Protein AF-A0AB73KHH5-F1 (afdb_monomer)

Structure (mmCIF, N/CA/C/O backbone):
data_AF-A0AB73KHH5-F1
#
_entry.id   AF-A0AB73KHH5-F1
#
loop_
_atom_site.group_PDB
_atom_site.id
_atom_site.type_symbol
_atom_site.label_atom_id
_atom_site.label_alt_id
_atom_site.label_comp_id
_atom_site.label_asym_id
_atom_site.label_entity_id
_atom_site.label_seq_id
_atom_site.pdbx_PDB_ins_code
_atom_site.Cartn_x
_atom_site.Cartn_y
_atom_site.Cartn_z
_atom_site.occupancy
_atom_site.B_iso_or_equiv
_atom_site.auth_seq_id
_atom_site.auth_comp_id
_atom_site.auth_asym_id
_atom_site.auth_atom_id
_atom_site.pdbx_PDB_model_num
ATOM 1 N N . MET A 1 1 ? -5.657 -32.953 5.457 1.00 44.38 1 MET A N 1
ATOM 2 C CA . MET A 1 1 ? -4.804 -33.529 4.398 1.00 44.38 1 MET A CA 1
ATOM 3 C C . MET A 1 1 ? -3.487 -32.770 4.434 1.00 44.38 1 MET A C 1
ATOM 5 O O . MET A 1 1 ? -3.525 -31.560 4.265 1.00 44.38 1 MET A O 1
ATOM 9 N N . ALA A 1 2 ? -2.378 -33.424 4.788 1.00 58.84 2 ALA A N 1
ATOM 10 C CA . ALA A 1 2 ? -1.053 -32.800 4.853 1.00 58.84 2 ALA A CA 1
ATOM 11 C C . ALA A 1 2 ? -0.354 -32.926 3.488 1.00 58.84 2 ALA A C 1
ATOM 13 O O . ALA A 1 2 ? -0.546 -33.930 2.804 1.00 58.84 2 ALA A O 1
ATOM 14 N N . ILE A 1 3 ? 0.402 -31.904 3.085 1.00 62.25 3 ILE A N 1
ATOM 15 C CA . ILE A 1 3 ? 1.215 -31.908 1.862 1.00 62.25 3 ILE A CA 1
ATOM 16 C C . ILE A 1 3 ? 2.653 -32.204 2.292 1.00 62.25 3 ILE A C 1
ATOM 18 O O . ILE A 1 3 ? 3.228 -31.410 3.034 1.00 62.25 3 ILE A O 1
ATOM 22 N N . ASP A 1 4 ? 3.217 -33.325 1.841 1.00 67.44 4 ASP A N 1
ATOM 23 C CA . ASP A 1 4 ? 4.636 -33.634 2.041 1.00 67.44 4 ASP A CA 1
ATOM 24 C C . ASP A 1 4 ? 5.476 -32.836 1.046 1.00 67.44 4 ASP A C 1
ATOM 26 O O . ASP A 1 4 ? 5.328 -32.967 -0.173 1.00 67.44 4 ASP A O 1
ATOM 30 N N . LEU A 1 5 ? 6.353 -31.982 1.570 1.00 70.81 5 LEU A N 1
ATOM 31 C CA . LEU A 1 5 ? 7.298 -31.221 0.763 1.00 70.81 5 LEU A CA 1
ATOM 32 C C . LEU A 1 5 ? 8.626 -31.988 0.675 1.00 70.81 5 LEU A C 1
ATOM 34 O O . LEU A 1 5 ? 9.099 -32.497 1.690 1.00 70.81 5 LEU A O 1
ATOM 38 N N . PRO A 1 6 ? 9.268 -32.052 -0.507 1.00 82.25 6 PRO A N 1
ATOM 39 C CA . PRO A 1 6 ? 10.477 -32.854 -0.725 1.00 82.25 6 PRO A CA 1
ATOM 40 C C . PRO A 1 6 ? 11.751 -32.272 -0.079 1.00 82.25 6 PRO A C 1
ATOM 42 O O . PRO A 1 6 ? 12.853 -32.739 -0.358 1.00 82.25 6 PRO A O 1
ATOM 45 N N . TYR A 1 7 ? 11.629 -31.241 0.757 1.00 76.06 7 TYR A N 1
ATOM 46 C CA . TYR A 1 7 ? 12.736 -30.581 1.447 1.00 76.06 7 TYR A CA 1
ATOM 47 C C . TYR A 1 7 ? 12.254 -29.924 2.753 1.00 76.06 7 TYR A C 1
ATOM 49 O O . TYR A 1 7 ? 11.076 -29.567 2.862 1.00 76.06 7 TYR A O 1
ATOM 57 N N . PRO A 1 8 ? 13.144 -29.735 3.748 1.00 70.06 8 PRO A N 1
ATOM 58 C CA . PRO A 1 8 ? 12.784 -29.092 5.007 1.00 70.06 8 PRO A CA 1
ATOM 59 C C . PRO A 1 8 ? 12.404 -27.623 4.781 1.00 70.06 8 PRO A C 1
ATOM 61 O O . PRO A 1 8 ? 13.185 -26.842 4.238 1.00 70.06 8 PRO A O 1
ATOM 64 N N . VAL A 1 9 ? 11.203 -27.242 5.220 1.00 69.38 9 VAL A N 1
ATOM 65 C CA . VAL A 1 9 ? 10.739 -25.849 5.230 1.00 69.38 9 VAL A CA 1
ATOM 66 C C . VAL A 1 9 ? 10.854 -25.298 6.644 1.00 69.38 9 VAL A C 1
ATOM 68 O O . VAL A 1 9 ? 10.149 -25.740 7.548 1.00 69.38 9 VAL A O 1
ATOM 71 N N . ASN A 1 10 ? 11.711 -24.295 6.828 1.00 67.75 10 ASN A N 1
ATOM 72 C CA . ASN A 1 10 ? 11.717 -23.489 8.044 1.00 67.75 10 ASN A CA 1
ATOM 73 C C . ASN A 1 10 ? 10.624 -22.422 7.925 1.00 67.75 10 ASN A C 1
ATOM 75 O O . ASN A 1 10 ? 10.808 -21.407 7.252 1.00 67.75 10 ASN A O 1
ATOM 79 N N . VAL A 1 11 ? 9.472 -22.662 8.551 1.00 60.94 11 VAL A N 1
ATOM 80 C CA . VAL A 1 11 ? 8.410 -21.657 8.667 1.00 60.94 11 VAL A CA 1
ATOM 81 C C . VAL A 1 11 ? 8.793 -20.694 9.785 1.00 60.94 11 VAL A C 1
ATOM 83 O O . VAL A 1 11 ? 8.738 -21.042 10.962 1.00 60.94 11 VAL A O 1
ATOM 86 N N . VAL A 1 12 ? 9.207 -19.484 9.415 1.00 57.88 12 VAL A N 1
ATOM 87 C CA . VAL A 1 12 ? 9.416 -18.396 10.374 1.00 57.88 12 VAL A CA 1
ATOM 88 C C . VAL A 1 12 ? 8.085 -17.679 10.556 1.00 57.88 12 VAL A C 1
ATOM 90 O O . VAL A 1 12 ? 7.671 -16.892 9.706 1.00 57.88 12 VAL A O 1
ATOM 93 N N . THR A 1 13 ? 7.395 -17.974 11.654 1.00 55.22 13 THR A N 1
ATOM 94 C CA . THR A 1 13 ? 6.195 -17.235 12.052 1.00 55.22 13 THR A CA 1
ATOM 95 C C . THR A 1 13 ? 6.630 -15.945 12.736 1.00 55.22 13 THR A C 1
ATOM 97 O O . THR A 1 13 ? 7.211 -15.979 13.818 1.00 55.22 13 THR A O 1
ATOM 100 N N . VAL A 1 14 ? 6.372 -14.806 12.098 1.00 60.62 14 VAL A N 1
ATOM 101 C CA . VAL A 1 14 ? 6.530 -13.491 12.726 1.00 60.62 14 VAL A CA 1
ATOM 102 C C . VAL A 1 14 ? 5.185 -13.114 13.336 1.00 60.62 14 VAL A C 1
ATOM 104 O O . VAL A 1 14 ? 4.217 -12.913 12.602 1.00 60.62 14 VAL A O 1
ATOM 107 N N . ASP A 1 15 ? 5.117 -13.037 14.665 1.00 51.72 15 ASP A N 1
ATOM 108 C CA . ASP A 1 15 ? 3.943 -12.511 15.364 1.00 51.72 15 ASP A CA 1
ATOM 109 C C . ASP A 1 15 ? 3.891 -10.992 15.164 1.00 51.72 15 ASP A C 1
ATOM 111 O O . ASP A 1 15 ? 4.651 -10.233 15.767 1.00 51.72 15 ASP A O 1
ATOM 115 N N . ILE A 1 16 ? 3.018 -10.547 14.261 1.00 57.66 16 ILE A N 1
ATOM 116 C CA . ILE A 1 16 ? 2.713 -9.129 14.072 1.00 57.66 16 ILE A CA 1
ATOM 117 C C . ILE A 1 16 ? 1.525 -8.820 14.991 1.00 57.66 16 ILE A C 1
ATOM 119 O O . ILE A 1 16 ? 0.439 -9.360 14.749 1.00 57.66 16 ILE A O 1
ATOM 123 N N . PRO A 1 17 ? 1.688 -7.995 16.044 1.00 56.03 17 PRO A N 1
ATOM 124 C CA . PRO A 1 17 ? 0.585 -7.664 16.937 1.00 56.03 17 PRO A CA 1
ATOM 125 C C . PRO A 1 17 ? -0.569 -7.059 16.133 1.00 56.03 17 PRO A C 1
ATOM 127 O O . PRO A 1 17 ? -0.383 -6.104 15.378 1.00 56.03 17 PRO A O 1
ATOM 130 N N . ARG A 1 18 ? -1.769 -7.634 16.276 1.00 59.00 18 ARG A N 1
ATOM 131 C CA . ARG A 1 18 ? -2.980 -7.075 15.669 1.00 59.00 18 ARG A CA 1
ATOM 132 C C . ARG A 1 18 ? -3.365 -5.816 16.430 1.00 59.00 18 ARG A C 1
ATOM 134 O O . ARG A 1 18 ? -3.522 -5.855 17.646 1.00 59.00 18 ARG A O 1
ATOM 141 N N . ARG A 1 19 ? -3.512 -4.706 15.713 1.00 66.25 19 ARG A N 1
ATOM 142 C CA . ARG A 1 19 ? -3.984 -3.448 16.286 1.00 66.25 19 ARG A CA 1
ATOM 143 C C . ARG A 1 19 ? -5.503 -3.518 16.471 1.00 66.25 19 ARG A C 1
ATOM 145 O O . ARG A 1 19 ? -6.208 -3.829 15.515 1.00 66.25 19 ARG A O 1
ATOM 152 N N . GLU A 1 20 ? -5.982 -3.281 17.693 1.00 70.88 20 GLU A N 1
ATOM 153 C CA . GLU A 1 20 ? -7.410 -3.371 18.063 1.00 70.88 20 GLU A CA 1
ATOM 154 C C . GLU A 1 20 ? -8.150 -2.023 17.995 1.00 70.88 20 GLU A C 1
ATOM 156 O O . GLU A 1 20 ? -9.372 -1.986 18.146 1.00 70.88 20 GLU A O 1
ATOM 161 N N . ASP A 1 21 ? -7.433 -0.922 17.744 1.00 81.75 21 ASP A N 1
ATOM 162 C CA . ASP A 1 21 ? -8.026 0.412 17.628 1.00 81.75 21 ASP A CA 1
ATOM 163 C C . ASP A 1 21 ? -9.070 0.438 16.487 1.00 81.75 21 ASP A C 1
ATOM 165 O O . ASP A 1 21 ? -8.803 -0.076 15.393 1.00 81.75 21 ASP A O 1
ATOM 169 N N . PRO A 1 22 ? -10.266 1.028 16.682 1.00 83.94 22 PRO A N 1
ATOM 170 C CA . PRO A 1 22 ? -11.267 1.097 15.626 1.00 83.94 22 PRO A CA 1
ATOM 171 C C . PRO A 1 22 ? -10.776 1.978 14.470 1.00 83.94 22 PRO A C 1
ATOM 173 O O . PRO A 1 22 ? -10.187 3.044 14.663 1.00 83.94 22 PRO A O 1
ATOM 176 N N . VAL A 1 23 ? -11.050 1.544 13.238 1.00 87.1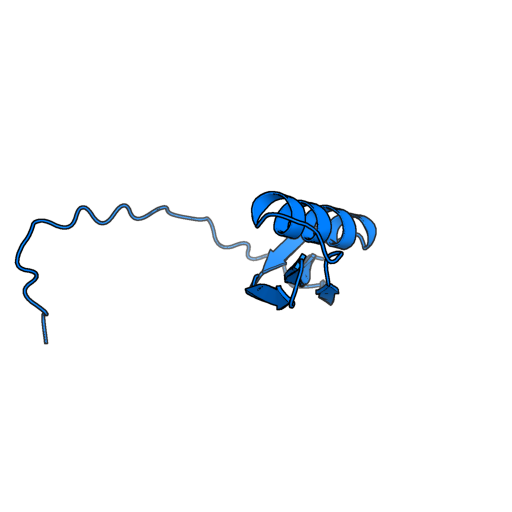2 23 VAL A N 1
ATOM 177 C CA . VAL A 1 23 ? -10.737 2.320 12.032 1.00 87.12 23 VAL A CA 1
ATOM 178 C C . VAL A 1 23 ? -11.644 3.549 11.974 1.00 87.12 23 VAL A C 1
ATOM 180 O O . VAL A 1 23 ? -12.849 3.422 11.764 1.00 87.12 23 VAL A O 1
ATOM 183 N N . ALA A 1 24 ? -11.066 4.742 12.111 1.00 88.88 24 ALA A N 1
ATOM 184 C CA . ALA A 1 24 ? -11.793 6.000 11.964 1.00 88.88 24 ALA A CA 1
ATOM 185 C C . ALA A 1 24 ? -12.025 6.347 10.490 1.00 88.88 24 ALA A C 1
ATOM 187 O O . ALA A 1 24 ? -13.095 6.820 10.115 1.00 88.88 24 ALA A O 1
ATOM 188 N N . HIS A 1 25 ? -11.019 6.120 9.642 1.00 92.25 25 HIS A N 1
ATOM 189 C CA . HIS A 1 25 ? -11.108 6.387 8.212 1.00 92.25 25 HIS A CA 1
ATOM 190 C C . HIS A 1 25 ? -10.279 5.395 7.400 1.00 92.25 25 HIS A C 1
ATOM 192 O O . HIS A 1 25 ? -9.197 4.979 7.815 1.00 92.25 25 HIS A O 1
ATOM 198 N N . SER A 1 26 ? -10.767 5.073 6.203 1.00 94.62 26 SER A N 1
ATOM 199 C CA . SER A 1 26 ? -10.011 4.312 5.213 1.00 94.62 26 SER A CA 1
ATOM 200 C C . SER A 1 26 ? -10.259 4.849 3.808 1.00 94.62 26 SER A C 1
ATOM 202 O O . SER A 1 26 ? -11.360 5.303 3.492 1.00 94.62 26 SER A O 1
ATOM 204 N N . TRP A 1 27 ? -9.227 4.824 2.970 1.00 94.94 27 TRP A N 1
ATOM 205 C CA . TRP A 1 27 ? -9.325 5.223 1.568 1.00 94.94 27 TRP A CA 1
ATOM 206 C C . TRP A 1 27 ? -8.253 4.526 0.727 1.00 94.94 27 TRP A C 1
ATOM 208 O O . TRP A 1 27 ? -7.187 4.153 1.218 1.00 94.94 27 TRP A O 1
ATOM 218 N N . THR A 1 28 ? -8.524 4.339 -0.564 1.00 96.69 28 THR A N 1
ATOM 219 C CA . THR A 1 28 ? -7.529 3.804 -1.500 1.00 96.69 28 THR A CA 1
ATOM 220 C C . THR A 1 28 ? -6.496 4.875 -1.831 1.00 96.69 28 THR A C 1
ATOM 222 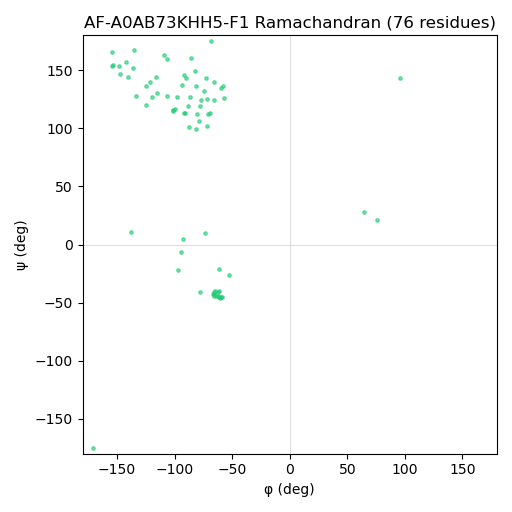O O . THR A 1 28 ? -6.851 6.000 -2.178 1.00 96.69 28 THR A O 1
ATOM 225 N N . VAL A 1 29 ? -5.214 4.517 -1.761 1.00 97.00 29 VAL A N 1
ATOM 226 C CA . VAL A 1 29 ? -4.098 5.391 -2.140 1.00 97.00 29 VAL A CA 1
ATOM 227 C C . VAL A 1 29 ? -3.290 4.732 -3.241 1.00 97.00 29 VAL A C 1
ATOM 229 O O . VAL A 1 29 ? -3.035 3.528 -3.223 1.00 97.00 29 VAL A O 1
ATOM 232 N N . TRP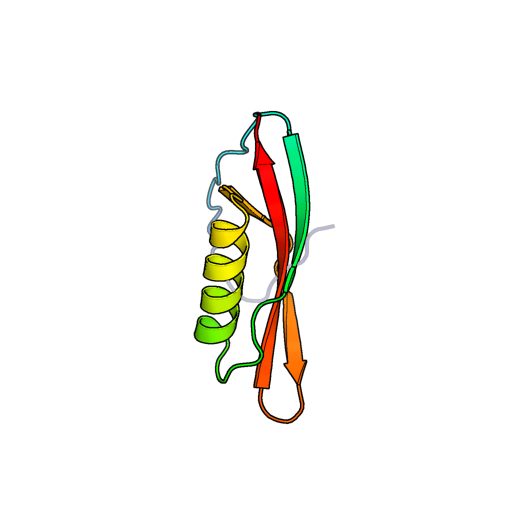 A 1 30 ? -2.873 5.563 -4.187 1.00 97.75 30 TRP A N 1
ATOM 233 C CA . TRP A 1 30 ? -2.024 5.198 -5.307 1.00 97.75 30 TRP A CA 1
ATOM 234 C C . TRP A 1 30 ? -0.701 5.943 -5.181 1.00 97.75 30 TRP A C 1
ATOM 236 O O . TRP A 1 30 ? -0.700 7.158 -4.967 1.00 97.75 30 TRP A O 1
ATOM 246 N N . GLY A 1 31 ? 0.400 5.208 -5.299 1.00 96.62 31 GLY A N 1
ATOM 247 C CA . GLY A 1 31 ? 1.741 5.746 -5.484 1.00 96.62 31 GLY A CA 1
ATOM 248 C C . GLY A 1 31 ? 1.907 6.408 -6.853 1.00 96.62 31 GLY A C 1
ATOM 249 O O . GLY A 1 31 ? 1.025 6.350 -7.709 1.00 96.62 31 GLY A O 1
ATOM 250 N N . ASP A 1 32 ? 3.067 7.008 -7.071 1.00 97.56 32 ASP A N 1
ATOM 251 C CA . ASP A 1 32 ? 3.493 7.498 -8.376 1.00 97.56 32 ASP A CA 1
ATOM 252 C C . ASP A 1 32 ? 4.085 6.354 -9.222 1.00 97.56 32 ASP A C 1
ATOM 254 O O . ASP A 1 32 ? 4.677 5.416 -8.675 1.00 97.56 32 ASP A O 1
ATOM 258 N N . PRO A 1 33 ? 3.961 6.411 -10.560 1.00 97.25 33 PRO A N 1
ATOM 259 C CA . PRO A 1 33 ? 4.626 5.470 -11.448 1.00 97.25 33 PRO A CA 1
ATOM 260 C C . PRO A 1 33 ? 6.135 5.745 -11.467 1.00 97.25 33 PRO A C 1
ATOM 262 O O . PRO A 1 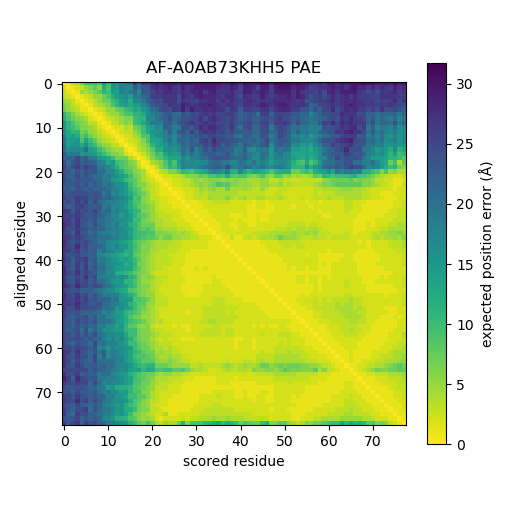33 ? 6.594 6.764 -11.984 1.00 97.25 33 PRO A O 1
ATOM 265 N N . VAL A 1 34 ? 6.923 4.820 -10.926 1.00 96.88 34 VAL A N 1
ATOM 266 C CA . VAL A 1 34 ? 8.379 4.954 -10.772 1.00 96.88 34 VAL A CA 1
ATOM 267 C C . VAL A 1 34 ? 9.109 3.678 -11.180 1.00 96.88 34 VAL A C 1
ATOM 269 O O . VAL A 1 34 ? 8.509 2.626 -11.381 1.00 96.88 34 VAL A O 1
ATOM 272 N N . ARG A 1 35 ? 10.433 3.744 -11.339 1.00 94.88 35 ARG A N 1
ATOM 273 C CA . ARG A 1 35 ? 11.245 2.552 -11.620 1.00 94.88 35 ARG A CA 1
ATOM 274 C C . ARG A 1 35 ? 11.644 1.867 -10.314 1.00 94.88 35 ARG A C 1
ATOM 276 O O . ARG A 1 35 ? 12.247 2.501 -9.456 1.00 94.88 35 ARG A O 1
ATOM 283 N N . GLY A 1 36 ? 11.369 0.567 -10.215 1.00 94.56 36 GLY A N 1
ATOM 284 C CA . GLY A 1 36 ? 11.744 -0.266 -9.068 1.00 94.56 36 GLY A CA 1
ATOM 285 C C . GLY A 1 36 ? 10.630 -0.418 -8.029 1.00 94.56 36 GLY A C 1
ATOM 286 O O . GLY A 1 36 ? 9.855 0.504 -7.781 1.00 94.56 36 GLY A O 1
ATOM 287 N N . ALA A 1 37 ? 10.544 -1.612 -7.440 1.00 94.00 37 ALA A N 1
ATOM 288 C CA . ALA A 1 37 ? 9.497 -1.959 -6.480 1.00 94.00 37 ALA A CA 1
ATOM 289 C C . ALA A 1 37 ? 9.615 -1.134 -5.189 1.00 94.00 37 ALA A C 1
ATOM 291 O O . ALA A 1 37 ? 8.621 -0.573 -4.738 1.00 94.00 37 ALA A O 1
ATOM 292 N N . ASP A 1 38 ? 10.829 -0.977 -4.657 1.00 96.25 38 ASP A N 1
ATOM 293 C CA . ASP A 1 38 ? 11.071 -0.213 -3.426 1.00 96.25 38 ASP A CA 1
ATOM 294 C C . ASP A 1 38 ? 10.694 1.261 -3.581 1.00 96.25 38 ASP A C 1
ATOM 296 O O . ASP A 1 38 ? 10.066 1.844 -2.701 1.00 96.25 38 ASP A O 1
ATOM 300 N N . ALA A 1 39 ? 11.009 1.860 -4.734 1.00 96.00 39 ALA A N 1
ATOM 301 C CA . ALA A 1 39 ? 10.620 3.233 -5.037 1.00 96.00 39 ALA A CA 1
ATOM 302 C C . ALA A 1 39 ? 9.092 3.377 -5.128 1.00 96.00 39 ALA A C 1
ATOM 304 O O . ALA A 1 39 ? 8.537 4.353 -4.623 1.00 96.00 39 ALA A O 1
ATOM 305 N N . ALA A 1 40 ? 8.404 2.402 -5.731 1.00 96.69 40 ALA A N 1
ATOM 306 C CA . ALA A 1 40 ? 6.947 2.412 -5.848 1.00 96.69 40 ALA A CA 1
ATOM 307 C C . ALA A 1 40 ? 6.271 2.275 -4.474 1.00 96.69 40 ALA A C 1
ATOM 309 O O . ALA A 1 40 ? 5.333 3.013 -4.169 1.00 96.69 40 ALA A O 1
ATOM 310 N N . LEU A 1 41 ? 6.780 1.381 -3.621 1.00 97.00 41 LEU A N 1
ATOM 311 C CA . LEU A 1 41 ? 6.310 1.204 -2.244 1.00 97.00 41 LEU A CA 1
ATOM 312 C C . LEU A 1 41 ? 6.592 2.443 -1.383 1.00 97.00 41 LEU A C 1
ATOM 314 O O . LEU A 1 41 ? 5.712 2.895 -0.653 1.00 97.00 41 LEU A O 1
ATOM 318 N N . SER A 1 42 ? 7.782 3.031 -1.515 1.00 97.56 42 SER A N 1
ATOM 319 C CA . SER A 1 42 ? 8.159 4.271 -0.829 1.00 97.56 42 SER A CA 1
ATOM 320 C C . SER A 1 42 ? 7.244 5.433 -1.230 1.00 97.56 42 SER A C 1
ATOM 322 O O . SER A 1 42 ? 6.697 6.116 -0.365 1.00 97.56 42 SER A O 1
ATOM 324 N N . SER A 1 43 ? 6.972 5.600 -2.529 1.00 97.88 43 SER A N 1
ATOM 325 C CA . SER A 1 43 ? 6.033 6.613 -3.027 1.00 97.88 43 SER A CA 1
ATOM 326 C C . SER A 1 43 ? 4.616 6.428 -2.460 1.00 97.88 43 SER A C 1
ATOM 328 O O . SER A 1 43 ? 4.018 7.393 -1.978 1.00 97.88 43 SER A O 1
ATOM 330 N N . LEU A 1 44 ? 4.093 5.194 -2.434 1.00 98.06 44 LEU A N 1
ATOM 331 C CA . LEU A 1 44 ? 2.805 4.886 -1.798 1.00 98.06 44 LEU A CA 1
ATOM 332 C C . LEU A 1 44 ? 2.804 5.259 -0.309 1.00 98.06 44 LEU A C 1
ATOM 334 O O . LEU A 1 44 ? 1.854 5.886 0.159 1.00 98.06 44 LEU A O 1
ATOM 338 N N . SER A 1 45 ? 3.867 4.911 0.420 1.00 96.88 45 SER A N 1
ATOM 339 C CA . SER A 1 45 ? 4.003 5.223 1.846 1.00 96.88 45 SER A CA 1
ATOM 340 C C . SER A 1 45 ? 4.000 6.730 2.103 1.00 96.88 45 SER A C 1
ATOM 342 O O . SER A 1 45 ? 3.294 7.194 2.996 1.00 96.88 45 SER A O 1
ATOM 344 N N . VAL A 1 46 ? 4.745 7.508 1.310 1.00 97.50 46 VAL A N 1
ATOM 345 C CA . VAL A 1 46 ? 4.796 8.975 1.429 1.00 97.50 46 VAL A CA 1
ATOM 346 C C . VAL A 1 46 ? 3.424 9.590 1.162 1.00 97.50 46 VAL A C 1
ATOM 348 O O . VAL A 1 46 ? 2.970 10.446 1.921 1.00 97.50 46 VAL A O 1
ATOM 351 N N . ARG A 1 47 ? 2.723 9.130 0.120 1.00 96.94 47 ARG A N 1
ATOM 352 C CA . ARG A 1 47 ? 1.380 9.627 -0.208 1.00 96.94 47 ARG A CA 1
ATOM 353 C C . ARG A 1 47 ? 0.347 9.270 0.856 1.00 96.94 47 ARG A C 1
ATOM 35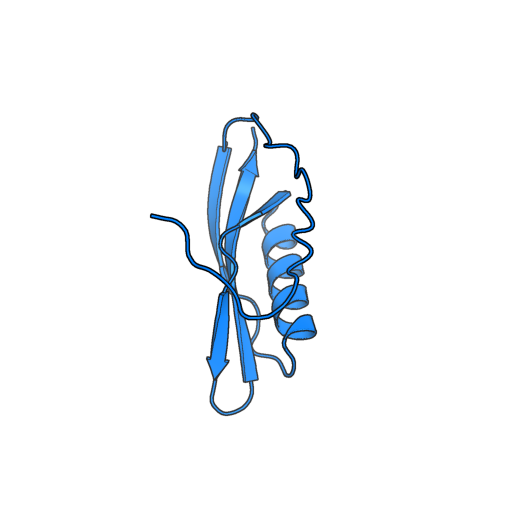5 O O . ARG A 1 47 ? -0.469 10.117 1.207 1.00 96.94 47 ARG A O 1
ATOM 362 N N . ALA A 1 48 ? 0.389 8.055 1.397 1.00 96.94 48 ALA A N 1
ATOM 363 C CA . ALA A 1 48 ? -0.501 7.653 2.482 1.00 96.94 48 ALA A CA 1
ATOM 364 C C . ALA A 1 48 ? -0.252 8.483 3.752 1.00 96.94 48 ALA A C 1
ATOM 366 O O . ALA A 1 48 ? -1.203 9.001 4.340 1.00 96.94 48 ALA A O 1
ATOM 367 N N . ALA A 1 49 ? 1.016 8.693 4.120 1.00 95.69 49 ALA A N 1
ATOM 368 C CA . ALA A 1 49 ? 1.390 9.546 5.246 1.00 95.69 49 ALA A CA 1
ATOM 369 C C . ALA A 1 49 ? 0.933 11.003 5.047 1.00 95.69 49 ALA A C 1
ATOM 371 O O . ALA A 1 49 ? 0.408 11.613 5.976 1.00 95.69 49 ALA A O 1
ATOM 372 N N . GLY A 1 50 ? 1.044 11.540 3.826 1.00 96.06 50 GLY A N 1
ATOM 373 C CA . GLY A 1 50 ? 0.554 12.880 3.478 1.00 96.06 50 GLY A CA 1
ATOM 374 C C . GLY A 1 50 ? -0.961 13.061 3.640 1.00 96.06 50 GLY A C 1
ATOM 375 O O . GLY A 1 50 ? -1.430 14.182 3.813 1.00 96.06 50 GLY A O 1
ATOM 376 N N . LEU A 1 51 ? -1.727 11.967 3.640 1.00 94.25 51 LEU A N 1
ATOM 377 C CA . LEU A 1 51 ? -3.170 11.954 3.903 1.00 94.25 51 LEU A CA 1
ATOM 378 C C . LEU A 1 51 ? -3.499 11.698 5.388 1.00 94.25 51 LEU A C 1
ATOM 380 O O . LEU A 1 51 ? -4.665 11.575 5.757 1.00 94.25 51 LEU A O 1
ATOM 384 N N . GLY A 1 52 ? -2.482 11.617 6.252 1.00 95.00 52 GLY A N 1
ATOM 385 C CA . GLY A 1 52 ? -2.637 11.341 7.679 1.00 95.00 52 GLY A CA 1
ATOM 386 C C . GLY A 1 52 ? -2.930 9.874 7.996 1.00 95.00 52 GLY A C 1
ATOM 387 O O . GLY A 1 52 ? -3.487 9.583 9.055 1.00 95.00 52 GLY A O 1
ATOM 388 N N . ALA A 1 53 ? -2.602 8.954 7.087 1.00 95.19 53 ALA A N 1
ATOM 389 C CA . ALA A 1 53 ? -2.708 7.528 7.354 1.00 95.19 53 ALA A CA 1
ATOM 390 C C . ALA A 1 53 ? -1.608 7.070 8.315 1.00 95.19 53 ALA A C 1
ATOM 392 O O . ALA A 1 53 ? -0.467 7.523 8.240 1.00 95.19 53 ALA A O 1
ATOM 393 N N . GLN A 1 54 ? -1.954 6.138 9.192 1.00 94.94 54 GLN A N 1
ATOM 394 C CA . GLN A 1 54 ? -1.019 5.500 10.119 1.00 94.94 54 GLN A CA 1
ATOM 395 C C . GLN A 1 54 ? -0.523 4.157 9.582 1.00 94.94 54 GLN A C 1
ATOM 397 O O . GLN A 1 54 ? 0.532 3.681 9.991 1.00 94.94 54 GLN A O 1
ATOM 402 N N . GLU A 1 55 ? -1.279 3.548 8.671 1.00 93.31 55 GLU A N 1
ATOM 403 C CA . GLU A 1 55 ? -0.972 2.247 8.094 1.00 93.31 55 GLU A CA 1
ATOM 404 C C . GLU A 1 55 ? -1.472 2.164 6.649 1.00 93.31 55 GLU A C 1
ATOM 406 O O . GLU A 1 55 ? -2.433 2.839 6.269 1.00 93.31 55 GLU A O 1
ATOM 411 N N . VAL A 1 56 ? -0.831 1.313 5.843 1.00 95.06 56 VAL A N 1
ATOM 412 C CA . VAL A 1 56 ? -1.331 0.910 4.527 1.00 95.06 56 VAL A CA 1
ATOM 413 C C . VAL A 1 56 ? -1.414 -0.608 4.473 1.00 95.06 56 VAL A C 1
ATOM 415 O O . VAL A 1 56 ? -0.401 -1.294 4.589 1.00 95.06 56 VAL A O 1
ATOM 418 N N . ILE A 1 57 ? -2.614 -1.132 4.244 1.00 93.94 57 ILE A N 1
ATOM 419 C CA . ILE A 1 57 ? -2.863 -2.570 4.136 1.00 93.94 57 ILE A CA 1
ATOM 420 C C . ILE A 1 57 ? -3.184 -2.974 2.699 1.00 93.94 57 ILE A C 1
ATOM 422 O O . ILE A 1 57 ? -3.541 -2.152 1.851 1.00 93.94 57 ILE A O 1
ATOM 426 N N . GLY A 1 58 ? -3.081 -4.276 2.424 1.00 94.31 58 GLY A N 1
ATOM 427 C CA . GLY A 1 58 ? -3.482 -4.834 1.132 1.00 94.31 58 GLY A CA 1
ATOM 428 C C . GLY A 1 58 ? -2.641 -4.326 -0.040 1.00 94.31 58 GLY A C 1
ATOM 429 O O . GLY A 1 58 ? -3.141 -4.272 -1.159 1.00 94.31 58 GLY A O 1
ATOM 430 N N . VAL A 1 59 ? -1.383 -3.955 0.212 1.00 96.38 59 VAL A N 1
ATOM 431 C CA . VAL A 1 59 ? -0.493 -3.380 -0.800 1.00 96.38 59 VAL A CA 1
ATOM 432 C C . VAL A 1 59 ? -0.329 -4.331 -1.992 1.00 96.38 59 VAL A C 1
ATOM 434 O O . VAL A 1 59 ? -0.182 -5.550 -1.838 1.00 96.38 59 VAL A O 1
ATOM 437 N N . ARG A 1 60 ? -0.379 -3.766 -3.197 1.00 97.12 60 ARG A N 1
ATOM 438 C CA . ARG A 1 60 ? -0.165 -4.442 -4.480 1.00 97.12 60 ARG A CA 1
ATOM 439 C C . ARG A 1 60 ? 0.723 -3.582 -5.372 1.00 97.12 60 ARG A C 1
ATOM 441 O O . ARG A 1 60 ? 0.723 -2.358 -5.265 1.00 97.12 60 ARG A O 1
ATOM 448 N N . LEU A 1 61 ? 1.456 -4.236 -6.268 1.00 97.00 61 LEU A N 1
ATOM 449 C CA . LEU A 1 61 ? 2.248 -3.589 -7.310 1.00 97.00 61 LEU A CA 1
ATOM 4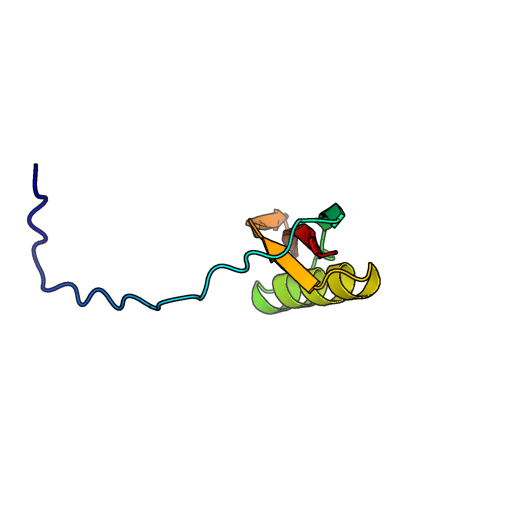50 C C . LEU A 1 61 ? 1.567 -3.789 -8.662 1.00 97.00 61 LEU A C 1
ATOM 452 O O . LEU A 1 61 ? 1.255 -4.914 -9.047 1.00 97.00 61 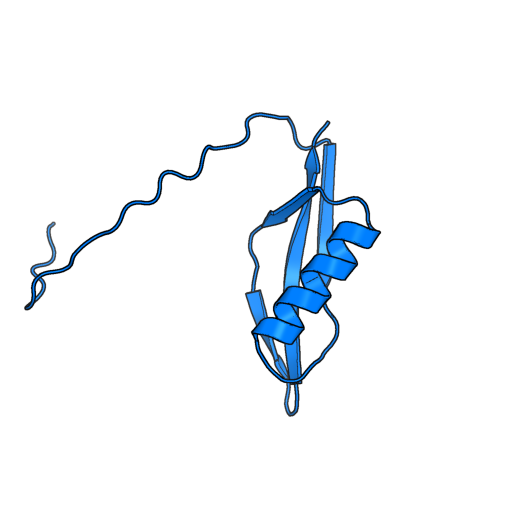LEU A O 1
ATOM 456 N N . LEU A 1 62 ? 1.363 -2.691 -9.381 1.00 96.62 62 LEU A N 1
ATOM 457 C CA . LEU A 1 62 ? 0.908 -2.671 -10.760 1.00 96.62 62 LEU A CA 1
ATOM 458 C C . LEU A 1 62 ? 2.115 -2.497 -11.685 1.00 96.62 62 LEU A C 1
ATOM 460 O O . LEU A 1 62 ? 2.898 -1.556 -11.524 1.00 96.62 62 LEU A O 1
ATOM 464 N N . VAL A 1 63 ? 2.244 -3.395 -12.662 1.00 96.50 63 VAL A N 1
ATOM 465 C CA . VAL A 1 63 ? 3.265 -3.305 -13.709 1.00 96.50 63 VAL A CA 1
ATOM 466 C C . VAL A 1 63 ? 2.721 -2.475 -14.866 1.00 96.50 63 VAL A C 1
ATOM 468 O O . VAL A 1 63 ? 1.716 -2.832 -15.476 1.00 96.50 63 VAL A O 1
ATOM 471 N N . LEU A 1 64 ? 3.388 -1.365 -15.162 1.00 93.44 64 LEU A N 1
ATOM 472 C CA . LEU A 1 64 ? 3.115 -0.495 -16.303 1.00 93.44 64 LEU A CA 1
ATOM 473 C C . LEU A 1 64 ? 4.227 -0.680 -17.353 1.00 93.44 64 LEU A C 1
ATOM 475 O O . LEU A 1 64 ? 5.326 -1.110 -16.998 1.00 93.44 64 LEU A O 1
ATOM 479 N N . PRO A 1 65 ? 4.010 -0.315 -18.633 1.00 93.38 65 PRO A N 1
ATOM 480 C CA . PRO A 1 65 ? 4.970 -0.585 -19.711 1.00 93.38 65 PRO A CA 1
ATOM 481 C C . PRO A 1 65 ? 6.412 -0.104 -19.465 1.00 93.38 65 PRO A C 1
ATOM 483 O O . PRO A 1 65 ? 7.346 -0.671 -20.020 1.00 93.38 65 PRO A O 1
ATOM 486 N N . MET A 1 66 ? 6.614 0.932 -18.641 1.00 93.38 66 MET A N 1
ATOM 487 C CA . MET A 1 66 ? 7.941 1.485 -18.322 1.00 93.38 66 MET A CA 1
ATOM 488 C C . MET A 1 66 ? 8.128 1.837 -16.836 1.00 93.38 66 MET A C 1
ATOM 490 O O . MET A 1 66 ? 9.093 2.519 -16.478 1.00 93.38 66 MET A O 1
ATOM 494 N N . ALA A 1 67 ? 7.199 1.420 -15.974 1.00 96.19 67 ALA A N 1
ATOM 495 C CA . ALA A 1 67 ? 7.163 1.815 -14.569 1.00 96.19 67 ALA A CA 1
ATOM 496 C C . ALA A 1 67 ? 6.452 0.767 -13.704 1.00 96.19 67 ALA A C 1
ATOM 498 O O . ALA A 1 67 ? 5.742 -0.105 -14.197 1.00 96.19 67 ALA A O 1
ATOM 499 N N . LEU A 1 68 ? 6.624 0.885 -12.397 1.00 96.31 68 LEU A N 1
ATOM 500 C CA . LEU A 1 68 ? 5.851 0.200 -11.376 1.00 96.31 68 LEU A CA 1
ATOM 501 C C . LEU A 1 68 ? 5.098 1.249 -10.567 1.00 96.31 68 LEU A C 1
ATOM 503 O O . LEU A 1 68 ? 5.607 2.339 -10.318 1.00 96.31 68 LEU A O 1
ATOM 507 N N . MET A 1 69 ? 3.891 0.911 -10.141 1.00 97.25 69 MET A N 1
ATOM 508 C CA . MET A 1 69 ? 3.089 1.758 -9.266 1.00 97.25 69 MET A CA 1
ATOM 509 C C . MET A 1 69 ? 2.520 0.892 -8.152 1.00 97.25 69 MET A C 1
ATOM 511 O O . MET A 1 69 ? 1.913 -0.141 -8.425 1.00 97.25 69 MET A O 1
ATOM 515 N N . ALA A 1 70 ? 2.718 1.286 -6.897 1.00 97.94 70 ALA A N 1
ATOM 516 C CA . ALA A 1 70 ? 2.114 0.591 -5.768 1.00 97.94 70 ALA A CA 1
ATOM 517 C C . ALA A 1 70 ? 0.766 1.225 -5.416 1.00 97.94 70 ALA A C 1
ATOM 519 O O . ALA A 1 70 ? 0.597 2.438 -5.526 1.00 97.94 70 ALA A O 1
ATOM 520 N N . TYR A 1 71 ? -0.188 0.419 -4.968 1.00 97.75 71 TYR A N 1
ATOM 521 C CA . TYR A 1 71 ? -1.455 0.901 -4.426 1.00 97.75 71 TYR A CA 1
ATOM 522 C C . TYR A 1 71 ? -1.893 0.042 -3.242 1.00 97.75 71 TYR A C 1
ATOM 524 O O . TYR A 1 71 ? -1.462 -1.104 -3.098 1.00 97.75 71 TYR A O 1
ATOM 532 N N . GLY A 1 72 ? -2.735 0.600 -2.380 1.00 97.56 72 GLY A N 1
ATOM 533 C CA . GLY A 1 72 ? -3.249 -0.087 -1.198 1.00 97.56 72 GLY A CA 1
ATOM 534 C C . GLY A 1 72 ? -4.355 0.705 -0.511 1.00 97.56 72 GLY A C 1
ATOM 535 O O . GLY A 1 72 ? -4.787 1.751 -1.003 1.00 97.56 72 GLY A O 1
ATOM 536 N N . THR A 1 73 ? -4.808 0.209 0.635 1.00 97.31 73 THR A N 1
ATOM 537 C CA . THR A 1 73 ? -5.791 0.900 1.475 1.00 97.31 73 THR A CA 1
ATOM 538 C C . THR A 1 73 ? -5.069 1.568 2.629 1.00 97.31 73 THR A C 1
ATOM 540 O O . THR A 1 73 ? -4.498 0.889 3.478 1.00 97.31 73 THR A O 1
ATOM 543 N N . ALA A 1 74 ? -5.095 2.894 2.658 1.00 96.12 74 ALA A N 1
ATOM 544 C CA . ALA A 1 74 ? -4.584 3.681 3.762 1.00 96.12 74 ALA A CA 1
ATOM 545 C C . ALA A 1 74 ? -5.622 3.740 4.887 1.00 96.12 74 ALA A C 1
ATOM 547 O O . ALA A 1 74 ? -6.813 3.924 4.626 1.00 96.12 74 ALA A O 1
ATOM 548 N N . ILE A 1 75 ? -5.166 3.569 6.125 1.00 94.81 75 ILE A N 1
ATOM 549 C CA . ILE A 1 75 ? -6.004 3.503 7.321 1.00 94.81 75 ILE A CA 1
ATOM 550 C C . ILE A 1 75 ? -5.537 4.546 8.330 1.00 94.81 75 ILE A C 1
ATOM 552 O O . ILE A 1 75 ? -4.340 4.698 8.592 1.00 94.81 75 ILE A O 1
ATOM 556 N N . ARG A 1 76 ? -6.508 5.241 8.922 1.00 93.69 76 ARG A N 1
ATOM 557 C CA . ARG A 1 76 ? -6.335 6.053 10.126 1.00 93.69 76 ARG A CA 1
ATOM 558 C C . ARG A 1 76 ? -7.247 5.506 11.221 1.00 93.69 76 ARG A C 1
ATOM 560 O O . ARG A 1 76 ? -8.450 5.362 10.998 1.00 93.69 76 ARG A O 1
ATOM 567 N N . TYR A 1 77 ? -6.676 5.219 12.380 1.00 90.94 77 TYR A N 1
ATOM 568 C CA . TYR A 1 77 ? -7.391 4.757 13.567 1.00 90.94 77 TYR A CA 1
ATOM 569 C C . TYR A 1 77 ? -7.923 5.950 14.388 1.00 90.94 77 TYR A C 1
ATOM 571 O O . TYR A 1 77 ? -7.500 7.088 14.152 1.00 90.94 77 TYR A O 1
ATOM 579 N N . ALA A 1 78 ? -8.912 5.700 15.253 1.00 84.25 78 ALA A N 1
ATOM 580 C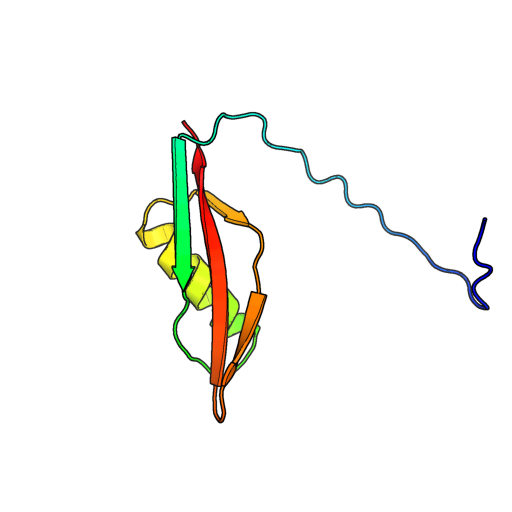 CA . ALA A 1 78 ? -9.549 6.711 16.112 1.00 84.25 78 ALA A CA 1
ATOM 581 C C . ALA 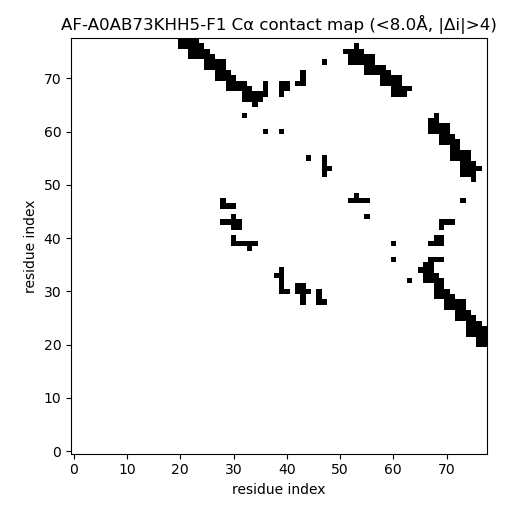A 1 78 ? -8.699 7.089 17.332 1.00 84.25 78 ALA A C 1
ATOM 583 O O . ALA A 1 78 ? -7.947 6.216 17.818 1.00 84.25 78 ALA A O 1
#

Mean predicted aligned error: 9.69 Å

Sequence (78 aa):
MAIDLPYPVNVVTVDIPRREDPVAHSWTVWGDPVRGADAALSSLSVRAAGLGAQEVIGVRLLVLPMALMAYGTAIRYA

Foldseek 3Di:
DDDDDPDDDDDDDDDDDDDPFAWPDKDKFKFDWAADPVNQVVRRVVRLVVVVFPDWPPWDWDDDPHGIMIMTMGTDGD

Nearest PDB structures (foldseek):
  6vz8-assembly1_R  TM=5.476E-01  e=3.087E+00  Arabidopsis thaliana
  7phy-assembly1_A  TM=4.972E-01  e=2.735E+00  Vaccinia virus WR
  6u9d-assembly1_C  TM=3.348E-01  e=9.798E-01  Saccharomyces cerevisiae
  3ab4-assembly2_F  TM=3.877E-01  e=9.224E-01  Corynebacterium glutamicum
  5l3p-assembly1_z  TM=4.047E-01  e=2.022E+00  Escherichia coli

pLDDT: mean 86.81, std 14.8, range [44.38, 98.06]

Secondary structure (DSSP, 8-state):
-PPPPSS---------PPP-S-EEEEEEEE---BSSHHHHHHHHHHHHHHTT-SEEEEEEEEEETTEEEEEEEEEEE-

Solvent-accessible surface area (backbone atoms only — not comparable to full-atom values): 4765 Å² total; per-residue (Å²): 136,86,83,89,64,99,61,92,77,85,82,81,82,77,87,72,84,80,82,83,68,57,75,64,45,74,49,80,43,68,24,53,77,29,74,50,68,68,51,4,49,49,38,26,50,53,52,32,45,75,73,62,29,80,46,71,45,81,71,45,77,45,86,49,101,85,28,25,25,17,35,30,37,23,32,24,63,106

Radius of gyration: 16.72 Å; Cα contacts (8 Å, |Δi|>4): 130; chains: 1; bounding box: 25×46×38 Å